Protein AF-A0A819J9N9-F1 (afdb_monomer)

Foldseek 3Di:
DLPDPPQQADEAADLPQVVCVVVPPPPHVRYPYYDPDPVVVVVVVVVVVVVVVVVVVPPPDDDDVVNVVVVVVVVVVVPPDPPPPDD

Structure (mmCIF, N/CA/C/O backbone):
data_AF-A0A819J9N9-F1
#
_entry.id   AF-A0A819J9N9-F1
#
loop_
_atom_site.group_PDB
_atom_site.id
_atom_site.type_symbol
_atom_site.label_atom_id
_atom_site.label_alt_id
_atom_site.label_comp_id
_atom_site.label_asym_id
_atom_site.label_entity_id
_atom_site.label_seq_id
_atom_site.pdbx_PDB_ins_code
_atom_site.Cartn_x
_atom_site.Cartn_y
_atom_site.Cartn_z
_atom_site.occupancy
_atom_site.B_iso_or_equiv
_atom_site.auth_seq_id
_atom_site.auth_comp_id
_atom_site.auth_asym_id
_atom_site.auth_atom_id
_atom_site.pdbx_PDB_model_num
ATOM 1 N N . MET A 1 1 ? -14.519 0.134 -6.231 1.00 60.81 1 MET A N 1
ATOM 2 C CA . MET A 1 1 ? -13.084 0.463 -6.059 1.00 60.81 1 MET A CA 1
ATOM 3 C C . MET A 1 1 ? -12.264 -0.790 -5.747 1.00 60.81 1 MET A C 1
ATOM 5 O O . MET A 1 1 ? -11.363 -1.058 -6.518 1.00 60.81 1 MET A O 1
ATOM 9 N N . HIS A 1 2 ? -12.618 -1.621 -4.753 1.00 69.00 2 HIS A N 1
ATOM 10 C CA . HIS A 1 2 ? -11.958 -2.925 -4.511 1.00 69.00 2 HIS A CA 1
ATOM 11 C C . HIS A 1 2 ? -12.112 -3.951 -5.660 1.00 69.00 2 HIS A C 1
ATOM 13 O O . HIS A 1 2 ? -11.232 -4.773 -5.877 1.00 69.00 2 HIS A O 1
ATOM 19 N N . ASP A 1 3 ? -13.191 -3.891 -6.441 1.00 76.38 3 ASP A N 1
ATOM 20 C CA . ASP A 1 3 ? -13.464 -4.855 -7.523 1.00 76.38 3 ASP A CA 1
ATOM 21 C C . ASP A 1 3 ? -12.556 -4.702 -8.767 1.00 76.38 3 ASP A C 1
ATOM 23 O O . ASP A 1 3 ? -12.528 -5.543 -9.656 1.00 76.38 3 ASP A O 1
ATOM 27 N N . LYS A 1 4 ? -11.732 -3.645 -8.842 1.00 82.94 4 LYS A N 1
ATOM 28 C CA . LYS A 1 4 ? -10.805 -3.476 -9.972 1.00 82.94 4 LYS A CA 1
ATOM 29 C C . LYS A 1 4 ? -9.673 -4.497 -9.900 1.00 82.94 4 LYS A C 1
ATOM 31 O O . LYS A 1 4 ? -8.872 -4.452 -8.966 1.00 82.94 4 LYS A O 1
ATOM 36 N N . SER A 1 5 ? -9.568 -5.377 -10.894 1.00 80.62 5 SER A N 1
ATOM 37 C CA . SER A 1 5 ? -8.512 -6.401 -10.991 1.00 80.62 5 SER A CA 1
ATOM 38 C C . SER A 1 5 ? -7.092 -5.822 -10.982 1.00 80.62 5 SER A C 1
ATOM 40 O O . SER A 1 5 ? -6.193 -6.442 -10.438 1.00 80.62 5 SER A O 1
ATOM 42 N N . GLN A 1 6 ? -6.914 -4.603 -11.498 1.00 82.94 6 GLN A N 1
ATOM 43 C CA . GLN A 1 6 ? -5.633 -3.881 -11.549 1.00 82.94 6 GLN A CA 1
ATOM 44 C C . GLN A 1 6 ? -5.116 -3.428 -10.173 1.00 82.94 6 GLN A C 1
ATOM 46 O O . GLN A 1 6 ? -3.982 -2.978 -10.057 1.00 82.94 6 GLN A O 1
ATOM 51 N N . ILE A 1 7 ? -5.951 -3.486 -9.132 1.00 83.31 7 ILE A N 1
ATOM 52 C CA . ILE A 1 7 ? -5.567 -3.075 -7.782 1.00 83.31 7 ILE A CA 1
ATOM 53 C C . ILE A 1 7 ? -5.099 -4.308 -7.017 1.00 83.31 7 ILE A C 1
ATOM 55 O O . ILE A 1 7 ? -5.909 -5.178 -6.690 1.00 83.31 7 ILE A O 1
ATOM 59 N N . TYR A 1 8 ? -3.805 -4.340 -6.710 1.00 83.31 8 TYR A N 1
ATOM 60 C CA . TYR A 1 8 ? -3.175 -5.389 -5.910 1.00 83.31 8 TYR A CA 1
ATOM 61 C C . TYR A 1 8 ? -3.437 -5.212 -4.406 1.00 83.31 8 TYR A C 1
ATOM 63 O O . TYR A 1 8 ? -3.810 -6.157 -3.713 1.00 83.31 8 TYR A O 1
ATOM 71 N N . ALA A 1 9 ? -3.289 -3.983 -3.905 1.00 86.94 9 ALA A N 1
ATOM 72 C CA . ALA A 1 9 ? -3.404 -3.667 -2.487 1.00 86.94 9 ALA A CA 1
ATOM 73 C C . ALA A 1 9 ? -3.978 -2.262 -2.253 1.00 86.94 9 ALA A C 1
ATOM 75 O O . ALA A 1 9 ? -3.788 -1.349 -3.055 1.00 86.94 9 ALA A O 1
ATOM 76 N N . ILE A 1 10 ? -4.687 -2.100 -1.138 1.00 87.62 10 ILE A N 1
ATOM 77 C CA . ILE A 1 10 ? -5.265 -0.848 -0.649 1.00 87.62 10 ILE A CA 1
ATOM 78 C C . ILE A 1 10 ? -4.786 -0.647 0.790 1.00 87.62 10 ILE A C 1
ATOM 80 O O . ILE A 1 10 ? -4.969 -1.522 1.638 1.00 87.62 10 ILE A O 1
ATOM 84 N N . TYR A 1 11 ? -4.214 0.523 1.060 1.00 89.19 11 TYR A N 1
ATOM 85 C CA . TYR A 1 11 ? -3.760 0.949 2.383 1.00 89.19 11 TYR A CA 1
ATOM 86 C C . TYR A 1 11 ? -4.579 2.166 2.790 1.00 89.19 11 TYR A C 1
ATOM 88 O O . TYR A 1 11 ? -4.784 3.076 1.985 1.00 89.19 11 TYR A O 1
A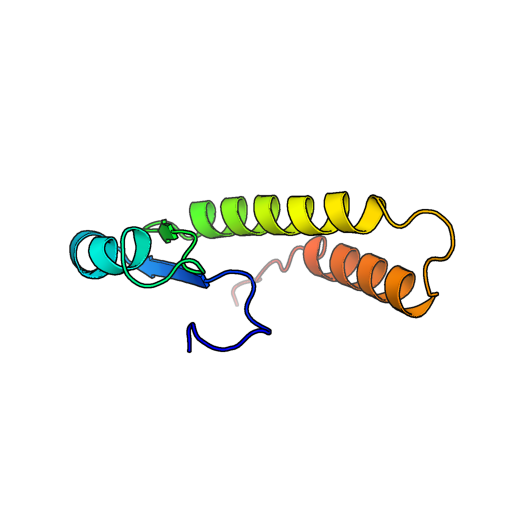TOM 96 N N . ILE A 1 12 ? -5.080 2.175 4.021 1.00 88.19 12 ILE A N 1
ATOM 97 C CA . ILE A 1 12 ? -5.967 3.235 4.504 1.00 88.19 12 ILE A CA 1
ATOM 98 C C . ILE A 1 12 ? -5.249 3.999 5.609 1.00 88.19 12 ILE A C 1
ATOM 100 O O . ILE A 1 12 ? -4.877 3.408 6.617 1.00 88.19 12 ILE A O 1
ATOM 104 N N . PHE A 1 13 ? -5.075 5.310 5.445 1.00 88.25 13 PHE A N 1
ATOM 105 C CA . PHE A 1 13 ? -4.567 6.175 6.508 1.00 88.25 13 PHE A CA 1
ATOM 106 C C . PHE A 1 13 ? -5.728 6.737 7.332 1.00 88.25 13 PHE A C 1
ATOM 108 O O . PHE A 1 13 ? -6.560 7.483 6.812 1.00 88.25 13 PHE A O 1
ATOM 115 N N . CYS A 1 14 ? -5.805 6.377 8.612 1.00 84.56 14 CYS A N 1
ATOM 116 C CA . CYS A 1 14 ? -6.791 6.918 9.536 1.00 84.56 14 CYS A CA 1
ATOM 117 C C . CYS A 1 14 ? -6.310 6.848 10.991 1.00 84.56 14 CYS A C 1
ATOM 119 O O . CYS A 1 14 ? -5.860 5.803 11.458 1.00 84.56 14 CYS A O 1
ATOM 121 N N . PHE A 1 15 ? -6.480 7.950 11.724 1.00 80.12 15 PHE A N 1
ATOM 122 C CA . PHE A 1 15 ? -6.235 8.003 13.168 1.00 80.12 15 PHE A CA 1
ATOM 123 C C . PHE A 1 15 ? -7.240 7.165 13.974 1.00 80.12 15 PHE A C 1
ATOM 125 O O . PHE A 1 15 ? -6.865 6.548 14.967 1.00 80.12 15 PHE A O 1
ATOM 132 N N . ASP A 1 16 ? -8.500 7.113 13.538 1.00 83.25 16 ASP A N 1
ATOM 133 C CA . ASP A 1 16 ? -9.574 6.356 14.187 1.00 83.25 16 ASP A CA 1
ATOM 134 C C . ASP A 1 16 ? -9.800 5.024 13.456 1.00 83.25 16 ASP A C 1
ATOM 136 O O . ASP A 1 16 ? -10.618 4.907 12.537 1.00 83.25 16 ASP A O 1
ATOM 140 N N . LYS A 1 17 ? -9.012 4.015 13.844 1.00 77.19 17 LYS A N 1
ATOM 141 C CA . LYS A 1 17 ? -9.003 2.692 13.201 1.00 77.19 17 LYS A CA 1
ATOM 142 C C . LYS A 1 17 ? -10.335 1.951 13.345 1.00 77.19 17 LYS A C 1
ATOM 144 O O . LYS A 1 17 ? -10.746 1.271 12.404 1.00 77.19 17 LYS A O 1
ATOM 149 N N . SER A 1 18 ? -11.044 2.142 14.459 1.00 78.00 18 SER A N 1
ATOM 150 C CA . SER A 1 18 ? -12.286 1.424 14.782 1.00 78.00 18 SER A CA 1
ATOM 151 C C . SER A 1 18 ? -13.386 1.610 13.738 1.00 78.00 18 SER A C 1
ATOM 153 O O . SER A 1 18 ? -14.210 0.721 13.536 1.00 78.00 18 SER A O 1
ATOM 155 N N . LYS A 1 19 ? -13.403 2.741 13.019 1.00 74.69 19 LYS A N 1
ATOM 156 C CA . LYS A 1 19 ? -14.381 2.974 11.941 1.00 74.69 19 LYS A CA 1
ATOM 157 C C . LYS A 1 19 ? -14.207 2.038 10.748 1.00 74.69 19 LYS A C 1
ATOM 159 O O . LYS A 1 19 ? -15.186 1.737 10.057 1.00 74.69 19 LYS A O 1
ATOM 164 N N . TYR A 1 20 ? -12.979 1.594 10.503 1.00 75.12 20 TYR A N 1
ATOM 165 C CA . TYR A 1 20 ? -12.601 0.923 9.266 1.00 75.12 20 TYR A CA 1
ATOM 166 C C . TYR A 1 20 ? -12.127 -0.512 9.473 1.00 75.12 20 TYR A C 1
ATOM 168 O O . TYR A 1 20 ? -12.026 -1.228 8.485 1.00 75.12 20 TYR A O 1
ATOM 176 N N . GLU A 1 21 ? -11.909 -0.973 10.709 1.00 73.69 21 GLU A N 1
ATOM 177 C CA . GLU A 1 21 ? -11.482 -2.355 11.002 1.00 73.69 21 GLU A CA 1
ATOM 178 C C . GLU A 1 21 ? -12.368 -3.422 10.334 1.00 73.69 21 GLU A C 1
ATOM 180 O O . GLU A 1 21 ? -11.865 -4.423 9.826 1.00 73.69 21 GLU A O 1
ATOM 185 N N . GLN A 1 22 ? -13.673 -3.158 10.221 1.00 74.62 22 GLN A N 1
ATOM 186 C CA . GLN A 1 22 ? -14.635 -3.989 9.481 1.00 74.62 22 GLN A CA 1
ATOM 187 C C . GLN A 1 22 ? -14.287 -4.202 7.990 1.00 74.62 22 GLN A C 1
ATOM 189 O O . GLN A 1 22 ? -14.745 -5.164 7.374 1.00 74.62 22 GLN A O 1
ATOM 194 N N . TRP A 1 23 ? -13.498 -3.317 7.373 1.00 73.75 23 TRP A N 1
ATOM 195 C CA . TRP A 1 23 ? -13.087 -3.427 5.967 1.00 73.75 23 TRP A CA 1
ATOM 196 C C . TRP A 1 23 ? -11.871 -4.333 5.777 1.00 73.75 23 TRP A C 1
ATOM 198 O O . TRP A 1 23 ? -11.724 -4.909 4.701 1.00 73.75 23 TRP A O 1
ATOM 208 N N . THR A 1 24 ? -11.043 -4.483 6.812 1.00 69.25 24 THR A N 1
ATOM 209 C CA . THR A 1 24 ? -9.850 -5.343 6.814 1.00 69.25 24 THR A CA 1
ATOM 210 C C . THR A 1 24 ? -10.181 -6.831 6.941 1.00 69.25 24 THR A C 1
ATOM 212 O O . THR A 1 24 ? -9.439 -7.648 6.409 1.00 69.25 24 THR A O 1
ATOM 215 N N . THR A 1 25 ? -11.275 -7.199 7.618 1.00 64.06 25 THR A N 1
ATOM 216 C CA . THR A 1 25 ? -11.458 -8.591 8.083 1.00 64.06 25 THR A CA 1
ATOM 217 C C . THR A 1 25 ? -12.479 -9.410 7.288 1.00 64.06 25 THR A C 1
ATOM 219 O O . THR A 1 25 ? -12.308 -10.618 7.176 1.00 64.06 25 THR A O 1
ATOM 222 N N . GLU A 1 26 ? -13.517 -8.803 6.699 1.00 65.81 26 GLU A N 1
ATOM 223 C CA . GLU A 1 26 ? -14.611 -9.597 6.094 1.00 65.81 26 GLU A CA 1
ATOM 224 C C . GLU A 1 26 ? -15.053 -9.167 4.694 1.00 65.81 26 GLU A C 1
ATOM 226 O O . GLU A 1 26 ? -15.589 -9.986 3.950 1.00 65.81 26 GLU A O 1
ATOM 231 N N . LYS A 1 27 ? -14.855 -7.902 4.300 1.00 70.94 27 LYS A N 1
ATOM 232 C CA . LYS A 1 27 ? -15.418 -7.401 3.036 1.00 70.94 27 LYS A CA 1
ATOM 233 C C . LYS A 1 27 ? -14.413 -7.304 1.901 1.00 70.94 27 LYS A C 1
ATOM 235 O O . LYS A 1 27 ? -14.762 -7.681 0.784 1.00 70.94 27 LYS A O 1
ATOM 240 N N . TRP A 1 28 ? -13.211 -6.774 2.130 1.00 81.62 28 TRP A N 1
ATOM 241 C CA . TRP A 1 28 ? -12.329 -6.367 1.032 1.00 81.62 28 TRP A CA 1
ATOM 242 C C . TRP A 1 28 ? -10.940 -7.011 1.143 1.00 81.62 28 TRP A C 1
ATOM 244 O O . TRP A 1 28 ? -10.060 -6.443 1.783 1.00 81.62 28 TRP A O 1
ATOM 254 N N . PRO A 1 29 ? -10.685 -8.134 0.441 1.00 79.56 29 PRO A N 1
ATOM 255 C CA . PRO A 1 29 ? -9.425 -8.882 0.559 1.00 79.56 29 PRO A CA 1
ATOM 256 C C . PRO A 1 29 ? -8.191 -8.102 0.076 1.00 79.56 29 PRO A C 1
ATOM 258 O O . PRO A 1 29 ? -7.061 -8.467 0.375 1.00 79.56 29 PRO A O 1
ATOM 261 N N . LYS A 1 30 ? -8.395 -7.012 -0.674 1.00 86.88 30 LYS A N 1
ATOM 262 C CA . LYS A 1 30 ? -7.322 -6.122 -1.138 1.00 86.88 30 LYS A CA 1
ATOM 263 C C . LYS A 1 30 ? -6.910 -5.084 -0.100 1.00 86.88 30 LYS A C 1
ATOM 265 O O . LYS A 1 30 ? -5.895 -4.424 -0.295 1.00 86.88 30 LYS A O 1
ATOM 270 N N . VAL A 1 31 ? -7.681 -4.891 0.970 1.00 87.44 31 VAL A N 1
ATOM 271 C CA . VAL A 1 31 ? -7.300 -3.970 2.044 1.00 87.44 31 VAL A CA 1
ATOM 272 C C . VAL A 1 31 ? -6.239 -4.656 2.895 1.00 87.44 31 VAL A C 1
ATOM 274 O O . VAL A 1 31 ? -6.540 -5.568 3.654 1.00 87.44 31 VAL A O 1
ATOM 277 N N . ARG A 1 32 ? -4.988 -4.216 2.751 1.00 83.50 32 ARG A N 1
ATOM 278 C CA . ARG A 1 32 ? -3.839 -4.784 3.474 1.00 83.50 32 ARG A CA 1
ATOM 279 C C . ARG A 1 32 ? -3.728 -4.247 4.899 1.00 83.50 32 ARG A C 1
ATOM 281 O O . ARG A 1 32 ? -3.103 -4.884 5.737 1.00 83.50 32 ARG A O 1
ATOM 288 N N . GLY A 1 33 ? -4.325 -3.090 5.186 1.00 83.69 33 GLY A N 1
ATOM 289 C CA . GLY A 1 33 ? -4.341 -2.553 6.541 1.00 83.69 33 GLY A CA 1
ATOM 290 C C . GLY A 1 33 ? -4.846 -1.122 6.659 1.00 83.69 33 GLY A C 1
ATOM 291 O O . GLY A 1 33 ? -4.964 -0.385 5.673 1.00 83.69 33 GLY A O 1
ATOM 292 N N . ILE A 1 34 ? -5.113 -0.742 7.909 1.00 87.06 34 ILE A N 1
ATOM 293 C CA . ILE A 1 34 ? -5.438 0.624 8.320 1.00 87.06 34 ILE A CA 1
ATOM 294 C C . ILE A 1 34 ? -4.338 1.118 9.252 1.00 87.06 34 ILE A C 1
ATOM 296 O O . ILE A 1 34 ? -4.017 0.505 10.274 1.00 87.06 34 ILE A O 1
ATOM 300 N N . PHE A 1 35 ? -3.773 2.261 8.905 1.00 88.38 35 PHE A N 1
ATOM 301 C CA . PHE A 1 35 ? -2.580 2.805 9.518 1.00 88.38 35 PHE A CA 1
ATOM 302 C C . PHE A 1 35 ? -2.890 4.179 10.094 1.00 88.38 35 PHE A C 1
ATOM 304 O O . PHE A 1 35 ? -3.495 5.014 9.433 1.00 88.38 35 PHE A O 1
ATOM 311 N N . ALA A 1 36 ? -2.453 4.413 11.327 1.00 87.62 36 ALA A N 1
ATOM 312 C CA . ALA A 1 36 ? -2.560 5.719 11.978 1.00 87.62 36 ALA A CA 1
ATOM 313 C C . ALA A 1 36 ? -1.270 6.543 11.844 1.00 87.62 36 ALA A C 1
ATOM 315 O O . ALA A 1 36 ? -1.250 7.713 12.206 1.00 87.62 36 ALA A O 1
ATOM 316 N N . ASN A 1 37 ? -0.201 5.936 11.318 1.00 87.56 37 ASN A N 1
ATOM 317 C CA . ASN A 1 37 ? 1.064 6.594 11.017 1.00 87.56 37 ASN A CA 1
ATOM 318 C C . ASN A 1 37 ? 1.422 6.358 9.539 1.00 87.56 37 ASN A C 1
ATOM 320 O O . ASN A 1 37 ? 1.271 5.242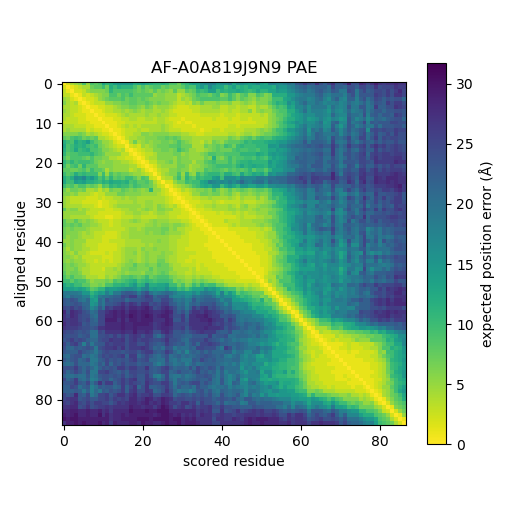 9.035 1.00 87.56 37 ASN A O 1
ATOM 324 N N . ILE A 1 38 ? 1.882 7.416 8.871 1.00 87.50 38 ILE A N 1
ATOM 325 C CA . ILE A 1 38 ? 2.393 7.390 7.503 1.00 87.50 38 ILE A CA 1
ATOM 326 C C . ILE A 1 38 ? 3.640 6.506 7.387 1.00 87.50 38 ILE A C 1
ATOM 328 O O . ILE A 1 38 ? 3.745 5.760 6.420 1.00 87.50 38 ILE A O 1
ATOM 332 N N . ASP A 1 39 ? 4.516 6.490 8.397 1.00 88.69 39 ASP A N 1
ATOM 333 C CA . ASP A 1 39 ? 5.736 5.671 8.373 1.00 88.69 39 ASP A CA 1
ATOM 334 C C . ASP A 1 39 ? 5.392 4.185 8.235 1.00 88.69 39 ASP A C 1
ATOM 336 O O . ASP A 1 39 ? 5.941 3.474 7.400 1.00 88.69 39 ASP A O 1
ATOM 340 N N . SER A 1 40 ? 4.377 3.731 8.976 1.00 87.25 40 SER A N 1
ATOM 341 C CA . SER A 1 40 ? 3.896 2.350 8.908 1.00 87.25 40 SER A CA 1
ATOM 342 C C . SER A 1 40 ? 3.279 1.996 7.548 1.00 87.25 40 SER A C 1
ATOM 344 O O . SER A 1 40 ? 3.327 0.833 7.140 1.00 87.25 40 SER A O 1
ATOM 346 N N . ILE A 1 41 ? 2.713 2.979 6.834 1.00 89.19 41 ILE A N 1
ATOM 347 C CA . ILE A 1 41 ? 2.267 2.799 5.444 1.00 89.19 41 ILE A CA 1
ATOM 348 C C . ILE A 1 41 ? 3.481 2.654 4.538 1.00 89.19 41 ILE A C 1
ATOM 350 O O . ILE A 1 41 ? 3.515 1.724 3.738 1.00 89.19 41 ILE A O 1
ATOM 354 N N . CYS A 1 42 ? 4.470 3.540 4.666 1.00 87.00 42 CYS A N 1
ATOM 355 C CA . CYS A 1 42 ? 5.694 3.501 3.872 1.00 87.00 42 CYS A CA 1
ATOM 356 C C . CYS A 1 42 ? 6.424 2.162 4.029 1.00 87.00 42 CYS A C 1
ATOM 358 O O . CYS A 1 42 ? 6.813 1.563 3.028 1.00 87.00 42 CYS A O 1
ATOM 360 N N . ASP A 1 43 ? 6.541 1.646 5.252 1.00 88.50 43 ASP A N 1
ATOM 361 C CA . ASP A 1 43 ? 7.151 0.339 5.513 1.00 88.50 43 ASP A CA 1
ATOM 362 C C . ASP A 1 43 ? 6.342 -0.807 4.897 1.00 88.50 43 ASP A C 1
ATOM 364 O O . ASP A 1 43 ? 6.906 -1.697 4.259 1.00 88.50 43 ASP A O 1
ATOM 368 N N . SER A 1 44 ? 5.012 -0.758 5.008 1.00 87.06 44 SER A N 1
ATOM 369 C CA . SER A 1 44 ? 4.139 -1.773 4.405 1.00 87.06 44 SER A CA 1
ATOM 370 C C . SER A 1 44 ? 4.172 -1.733 2.877 1.00 87.06 44 SER A C 1
ATOM 372 O O . SER A 1 44 ? 4.173 -2.779 2.231 1.00 87.06 44 SER A O 1
ATOM 374 N N . LEU A 1 45 ? 4.239 -0.537 2.285 1.00 87.00 45 LEU A N 1
ATOM 375 C CA . LEU A 1 45 ? 4.401 -0.350 0.845 1.00 87.00 45 LEU A CA 1
ATOM 376 C C . LEU A 1 45 ? 5.757 -0.869 0.372 1.00 87.00 45 LEU A C 1
ATOM 378 O O . LEU A 1 45 ? 5.807 -1.569 -0.634 1.00 87.00 45 LEU A O 1
ATOM 382 N N . ARG A 1 46 ? 6.843 -0.581 1.100 1.00 85.50 46 ARG A N 1
ATOM 383 C CA . ARG A 1 46 ? 8.186 -1.106 0.802 1.00 85.50 46 ARG A CA 1
ATOM 384 C C . ARG A 1 46 ? 8.214 -2.627 0.850 1.00 85.50 46 ARG A C 1
ATOM 386 O O . ARG A 1 46 ? 8.769 -3.249 -0.050 1.00 85.50 46 ARG A O 1
ATOM 393 N N . GLN A 1 47 ? 7.594 -3.222 1.866 1.00 85.44 47 GLN A N 1
ATOM 394 C CA . GLN A 1 47 ? 7.507 -4.674 1.991 1.00 85.44 47 GLN A CA 1
ATOM 395 C C . GLN A 1 47 ? 6.730 -5.286 0.820 1.00 85.44 47 GLN A C 1
ATOM 397 O O . GLN A 1 47 ? 7.207 -6.216 0.180 1.00 85.44 47 GLN A O 1
ATOM 402 N N . THR A 1 48 ? 5.577 -4.717 0.476 1.00 85.44 48 THR A N 1
ATOM 403 C CA . THR A 1 48 ? 4.784 -5.179 -0.667 1.00 85.44 48 THR A CA 1
ATOM 404 C C . THR A 1 48 ? 5.487 -4.969 -2.010 1.00 85.44 48 THR A C 1
ATOM 406 O O . THR A 1 48 ? 5.389 -5.822 -2.888 1.00 85.44 48 THR A O 1
ATOM 409 N N . ALA A 1 49 ? 6.223 -3.871 -2.182 1.00 81.31 49 ALA A N 1
ATOM 410 C CA . ALA A 1 49 ? 7.014 -3.636 -3.385 1.00 81.31 49 ALA A CA 1
ATOM 411 C C . ALA A 1 49 ? 8.109 -4.699 -3.561 1.00 81.31 49 ALA A C 1
ATOM 413 O O . ALA A 1 49 ? 8.308 -5.155 -4.683 1.00 81.31 49 ALA A O 1
ATOM 414 N N . ARG A 1 50 ? 8.753 -5.119 -2.462 1.00 80.69 50 ARG A N 1
ATOM 415 C CA . ARG A 1 50 ? 9.741 -6.210 -2.456 1.00 80.69 50 ARG A CA 1
ATOM 416 C C . ARG A 1 50 ? 9.115 -7.568 -2.759 1.00 80.69 50 ARG A C 1
ATOM 418 O O . ARG A 1 50 ? 9.673 -8.312 -3.546 1.00 80.69 50 ARG A O 1
ATOM 425 N N . GLU A 1 51 ? 7.948 -7.869 -2.188 1.00 75.81 51 GLU A N 1
ATOM 426 C CA . GLU A 1 51 ? 7.211 -9.108 -2.492 1.00 75.81 51 GLU A CA 1
ATOM 427 C C . GLU A 1 51 ? 6.863 -9.217 -3.983 1.00 75.81 51 GLU A C 1
ATOM 429 O O . GLU A 1 51 ? 6.972 -10.297 -4.552 1.00 75.81 51 GLU A O 1
ATOM 434 N N . CYS A 1 52 ? 6.486 -8.104 -4.622 1.00 67.00 52 CYS A N 1
ATOM 435 C CA . CYS A 1 52 ? 6.293 -8.059 -6.072 1.00 67.00 52 CYS A CA 1
ATOM 436 C C . CYS A 1 52 ? 7.593 -8.312 -6.846 1.00 67.00 52 CYS A C 1
ATOM 438 O O . CYS A 1 52 ? 7.566 -9.062 -7.814 1.00 67.00 52 CYS A O 1
ATOM 440 N N . ASP A 1 53 ? 8.711 -7.708 -6.431 1.00 63.00 53 ASP A N 1
ATOM 441 C CA . ASP A 1 53 ? 9.995 -7.883 -7.121 1.00 63.00 53 ASP A CA 1
ATOM 442 C C . ASP A 1 53 ? 10.526 -9.321 -6.988 1.00 63.00 53 ASP A C 1
ATOM 444 O O . ASP A 1 53 ? 1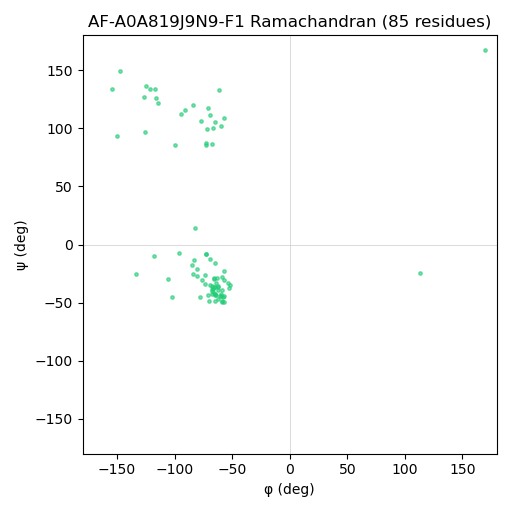1.037 -9.866 -7.961 1.00 63.00 53 ASP A O 1
ATOM 448 N N . ASP A 1 54 ? 10.365 -9.964 -5.826 1.00 55.44 54 ASP A N 1
ATOM 449 C CA . ASP A 1 54 ? 10.780 -11.359 -5.601 1.00 55.44 54 ASP A CA 1
ATOM 450 C C . ASP A 1 54 ? 9.920 -12.374 -6.383 1.00 55.44 54 ASP A C 1
ATOM 452 O O . ASP A 1 54 ? 10.442 -13.392 -6.853 1.00 55.44 54 ASP A O 1
ATOM 456 N N . ASP A 1 55 ? 8.617 -12.116 -6.562 1.00 53.59 55 ASP A N 1
ATOM 457 C CA . ASP A 1 55 ? 7.755 -12.961 -7.406 1.00 53.59 55 ASP A CA 1
ATOM 458 C C . ASP A 1 55 ? 8.032 -12.745 -8.907 1.00 53.59 55 ASP A C 1
ATOM 460 O O . ASP A 1 55 ? 8.015 -13.710 -9.676 1.00 53.59 55 ASP A O 1
ATOM 464 N N . ASP A 1 56 ? 8.385 -11.525 -9.328 1.00 48.91 56 ASP A N 1
ATOM 465 C CA . ASP A 1 56 ? 8.844 -11.250 -10.697 1.00 48.91 56 ASP A CA 1
ATOM 466 C C . ASP A 1 56 ? 10.271 -11.774 -10.960 1.00 48.91 56 ASP A C 1
ATOM 468 O O . ASP A 1 56 ? 10.607 -12.146 -12.087 1.00 48.91 56 ASP A O 1
ATOM 472 N N . MET A 1 57 ? 11.126 -11.912 -9.940 1.00 46.16 57 MET A N 1
ATOM 473 C CA . MET A 1 57 ? 12.458 -12.515 -10.112 1.00 46.16 57 MET A CA 1
ATOM 474 C C . MET A 1 57 ? 12.412 -14.038 -10.324 1.00 46.16 57 MET A C 1
ATOM 476 O O . MET A 1 57 ? 13.415 -14.643 -10.714 1.00 46.16 57 MET A O 1
ATOM 480 N N . LYS A 1 58 ? 11.240 -14.670 -10.159 1.00 47.28 58 LYS A N 1
ATOM 481 C CA . LYS A 1 58 ? 10.968 -16.040 -10.628 1.00 47.28 58 LYS A CA 1
ATOM 482 C C . LYS A 1 58 ? 10.593 -16.121 -12.112 1.00 47.28 58 LYS A C 1
ATOM 484 O O . LYS A 1 58 ? 10.161 -17.182 -12.568 1.00 47.28 58 LYS A O 1
ATOM 489 N N . ILE A 1 59 ? 10.811 -15.069 -12.904 1.00 50.97 59 ILE A N 1
ATOM 490 C CA . ILE A 1 59 ? 10.751 -15.155 -14.368 1.00 50.97 59 ILE A CA 1
ATOM 491 C C . ILE A 1 59 ? 11.991 -15.906 -14.874 1.00 50.97 59 ILE A C 1
ATOM 493 O O . ILE A 1 59 ? 13.026 -15.358 -15.255 1.00 50.97 59 ILE A O 1
ATOM 497 N N . THR A 1 60 ? 11.873 -17.229 -14.882 1.00 50.12 60 THR A N 1
ATOM 498 C CA . THR A 1 60 ? 12.767 -18.136 -15.591 1.00 50.12 60 THR A CA 1
ATOM 499 C C . THR A 1 60 ? 12.750 -17.827 -17.094 1.00 50.12 60 THR A C 1
ATOM 501 O O . THR A 1 60 ? 11.844 -18.247 -17.810 1.00 50.12 60 THR A O 1
ATOM 504 N N . GLY A 1 61 ? 13.782 -17.141 -17.588 1.00 54.03 61 GLY A N 1
ATOM 505 C CA . GLY A 1 61 ? 14.342 -17.403 -18.919 1.00 54.03 61 GLY A CA 1
ATOM 506 C C . GLY A 1 61 ? 14.193 -16.340 -20.010 1.00 54.03 61 GLY A C 1
ATOM 507 O O . GLY A 1 61 ? 15.039 -16.331 -20.900 1.00 54.03 61 GLY A O 1
ATOM 508 N N . GLN A 1 62 ? 13.204 -15.442 -19.982 1.00 56.69 62 GLN A N 1
ATOM 509 C CA . GLN A 1 62 ? 13.092 -14.347 -20.964 1.00 56.69 62 GLN A CA 1
ATOM 510 C C . GLN A 1 62 ? 12.405 -13.139 -20.331 1.00 56.69 62 GLN A C 1
ATOM 512 O O . GLN A 1 62 ? 11.182 -13.046 -20.312 1.00 56.69 62 GLN A O 1
ATOM 517 N N . ILE A 1 63 ? 13.200 -12.217 -19.795 1.00 62.25 63 ILE A N 1
ATOM 518 C CA . ILE A 1 63 ? 12.687 -10.934 -19.323 1.00 62.25 63 ILE A CA 1
ATOM 519 C C . ILE A 1 63 ? 12.602 -10.004 -20.534 1.00 62.25 63 ILE A C 1
ATOM 521 O O . ILE A 1 63 ? 13.605 -9.752 -21.206 1.00 62.25 63 ILE A O 1
ATOM 525 N N . GLU A 1 64 ? 11.399 -9.517 -20.838 1.00 69.00 64 GLU A N 1
ATOM 526 C CA . GLU A 1 64 ? 11.204 -8.511 -21.879 1.00 6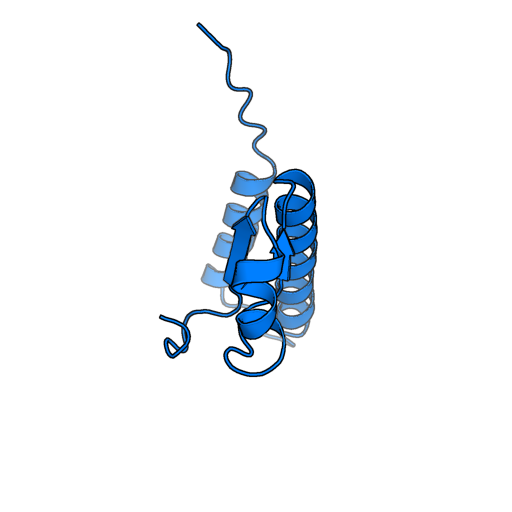9.00 64 GLU A CA 1
ATOM 527 C C . GLU A 1 64 ? 11.983 -7.236 -21.492 1.00 69.00 64 GLU A C 1
ATOM 529 O O . GLU A 1 64 ? 11.896 -6.797 -20.345 1.00 69.00 64 GLU A O 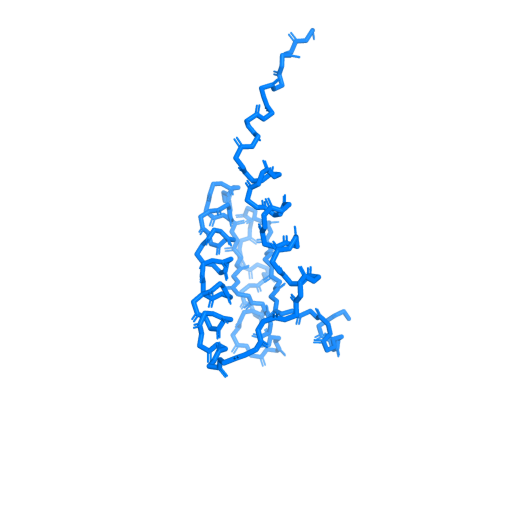1
ATOM 534 N N . PRO A 1 65 ? 12.758 -6.606 -22.394 1.00 72.44 65 PRO A N 1
ATOM 535 C CA . PRO A 1 65 ? 13.560 -5.428 -22.049 1.00 72.44 65 PRO A CA 1
ATOM 536 C C . PRO A 1 65 ? 12.754 -4.290 -21.400 1.00 72.44 65 PRO A C 1
ATOM 538 O O . PRO A 1 65 ? 13.256 -3.606 -20.512 1.00 72.44 65 PRO A O 1
ATOM 541 N N . SER A 1 66 ? 11.488 -4.128 -21.795 1.00 75.44 66 SER A N 1
ATOM 542 C CA . SER A 1 66 ? 10.507 -3.208 -21.195 1.00 75.44 66 SER A CA 1
ATOM 543 C C . SER A 1 66 ?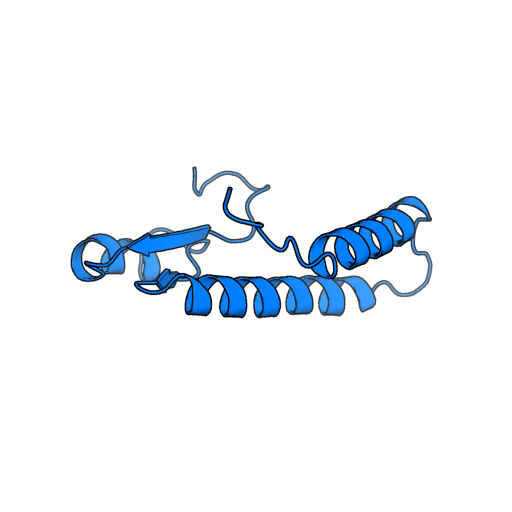 10.366 -3.390 -19.678 1.00 75.44 66 SER A C 1
ATOM 545 O O . SER A 1 66 ? 10.247 -2.408 -18.940 1.00 75.44 66 SER A O 1
ATOM 547 N N . PHE A 1 67 ? 10.428 -4.632 -19.204 1.00 78.19 67 PHE A N 1
ATOM 548 C CA . PHE A 1 67 ? 10.334 -4.982 -17.798 1.00 78.19 67 PHE A CA 1
ATOM 549 C C . PHE A 1 67 ? 11.595 -4.554 -17.036 1.00 78.19 67 PHE A C 1
ATOM 551 O O . PHE A 1 67 ? 11.490 -3.907 -15.995 1.00 78.19 67 PHE A O 1
ATOM 558 N N . MET A 1 68 ? 12.784 -4.788 -17.608 1.00 78.88 68 MET A N 1
ATOM 559 C CA . MET A 1 68 ? 14.052 -4.323 -17.023 1.00 78.88 68 MET A CA 1
ATOM 560 C C . MET A 1 68 ? 14.095 -2.797 -16.890 1.00 78.88 68 MET A C 1
ATOM 562 O O . MET A 1 68 ? 14.475 -2.280 -15.842 1.00 78.88 68 MET A O 1
ATOM 566 N N . TYR A 1 69 ? 13.660 -2.064 -17.921 1.00 79.69 69 TYR A N 1
ATOM 567 C CA . TYR A 1 69 ? 13.588 -0.601 -17.852 1.00 79.69 69 TYR A CA 1
ATOM 568 C C . TYR A 1 69 ? 12.579 -0.113 -16.813 1.00 79.69 69 TYR A C 1
ATOM 570 O O . TYR A 1 69 ? 12.834 0.885 -16.143 1.00 79.69 69 TYR A O 1
ATOM 578 N N . SER A 1 70 ? 11.455 -0.814 -16.651 1.00 83.44 70 SER A N 1
ATOM 579 C CA . SER A 1 70 ? 10.448 -0.465 -15.643 1.00 83.44 70 SER A CA 1
ATOM 580 C C . SER A 1 70 ? 10.971 -0.679 -14.223 1.00 83.44 70 SER A C 1
ATOM 582 O O . SER A 1 70 ? 10.746 0.169 -13.360 1.00 83.44 70 SER A O 1
ATOM 584 N N . MET A 1 71 ? 11.712 -1.765 -13.995 1.00 77.75 71 MET A N 1
ATOM 585 C CA . MET A 1 71 ? 12.348 -2.065 -12.711 1.00 77.75 71 MET A CA 1
ATOM 586 C C . MET A 1 71 ? 13.420 -1.022 -12.367 1.00 77.75 71 MET A C 1
ATOM 588 O O . MET A 1 71 ? 13.348 -0.407 -11.307 1.00 77.75 71 MET A O 1
ATOM 592 N N . LEU A 1 72 ? 14.312 -0.714 -13.316 1.00 81.75 72 LEU A N 1
ATOM 593 C CA . LEU A 1 72 ? 15.318 0.346 -13.172 1.00 81.75 72 LEU A CA 1
ATOM 594 C C . LEU A 1 72 ? 14.682 1.715 -12.892 1.00 81.75 72 LEU A C 1
ATOM 596 O O . LEU A 1 72 ? 15.128 2.448 -12.014 1.00 81.75 72 LEU A O 1
ATOM 600 N N . PHE A 1 73 ? 13.624 2.076 -13.622 1.00 85.88 73 PHE A N 1
ATOM 601 C CA . PHE A 1 73 ? 12.935 3.349 -13.418 1.00 85.88 73 PHE A CA 1
ATOM 602 C C . PHE A 1 73 ? 12.259 3.420 -12.043 1.00 85.88 73 PHE A C 1
ATOM 604 O O . PHE A 1 73 ? 12.348 4.448 -11.372 1.00 85.88 73 PHE A O 1
ATOM 611 N N . LYS A 1 74 ? 11.617 2.330 -11.602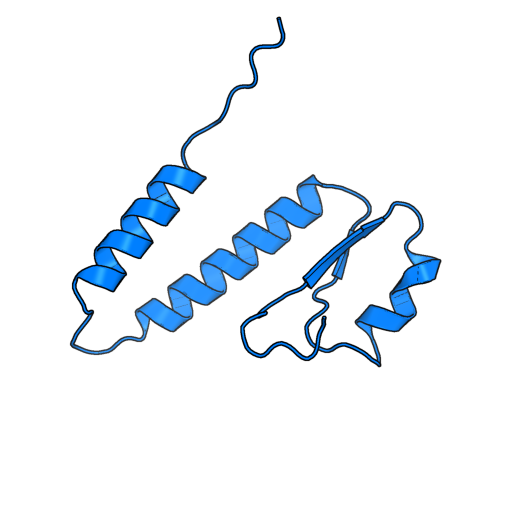 1.00 82.44 74 LYS A N 1
ATOM 612 C CA . LYS A 1 74 ? 11.038 2.213 -10.257 1.00 82.44 74 LYS A CA 1
ATOM 613 C C . LYS A 1 74 ? 12.109 2.399 -9.181 1.00 82.44 74 LYS A C 1
ATOM 615 O O . LYS A 1 74 ? 11.879 3.178 -8.261 1.00 82.44 74 LYS A O 1
ATOM 620 N N . GLU A 1 75 ? 13.248 1.717 -9.290 1.00 82.00 75 GLU A N 1
ATOM 621 C CA . GLU A 1 75 ? 14.354 1.843 -8.331 1.00 82.00 75 GLU A CA 1
ATOM 622 C C . GLU A 1 75 ? 14.852 3.285 -8.244 1.00 82.00 75 GLU A C 1
ATOM 624 O O . GLU A 1 75 ? 14.876 3.853 -7.156 1.00 82.00 75 GLU A O 1
ATOM 629 N N . ILE A 1 76 ? 15.121 3.920 -9.389 1.00 85.06 76 ILE A N 1
ATOM 630 C CA . ILE A 1 76 ? 15.558 5.321 -9.443 1.00 85.06 76 ILE A CA 1
ATOM 631 C C . ILE A 1 76 ? 14.532 6.238 -8.767 1.00 85.06 76 ILE A C 1
ATOM 633 O O . ILE A 1 76 ? 14.895 7.049 -7.922 1.00 85.06 76 ILE A O 1
ATOM 637 N N . VAL A 1 77 ? 13.243 6.114 -9.098 1.00 81.19 77 VAL A N 1
ATOM 638 C CA . VAL A 1 77 ? 12.191 6.960 -8.508 1.00 81.19 77 VAL A CA 1
ATOM 639 C C . VAL A 1 77 ? 12.071 6.760 -6.995 1.00 81.19 77 VAL A C 1
ATOM 641 O O . VAL A 1 77 ? 11.792 7.723 -6.282 1.00 81.19 77 VAL A O 1
ATOM 644 N N . LEU A 1 78 ? 12.274 5.538 -6.498 1.00 76.31 78 LEU A N 1
ATOM 645 C CA . LEU A 1 78 ? 12.180 5.217 -5.071 1.00 76.31 78 LEU A CA 1
ATOM 646 C C . LEU A 1 78 ? 13.437 5.592 -4.273 1.00 76.31 78 LEU A C 1
ATOM 648 O O . LEU A 1 78 ? 13.324 5.837 -3.071 1.00 76.31 78 LEU A O 1
ATOM 652 N N . GLU A 1 79 ? 14.607 5.633 -4.910 1.00 80.50 79 GLU A N 1
ATOM 653 C CA . GLU A 1 79 ? 15.868 6.073 -4.298 1.00 80.50 79 GLU A CA 1
ATOM 654 C C . GLU A 1 79 ? 16.062 7.591 -4.332 1.00 80.50 79 GLU A C 1
ATOM 656 O O . GLU A 1 79 ? 16.869 8.125 -3.567 1.00 80.50 79 GLU A O 1
ATOM 661 N N . ILE A 1 80 ? 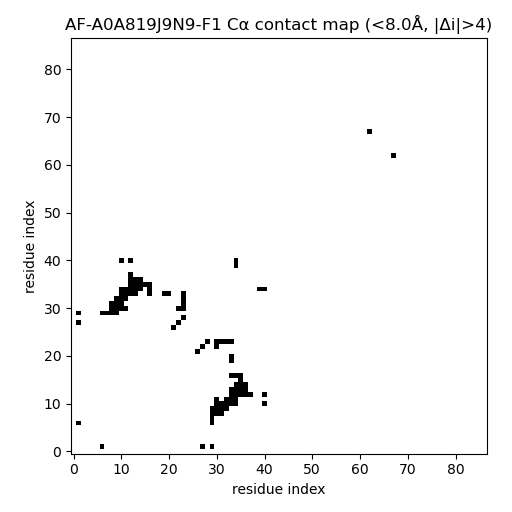15.317 8.314 -5.175 1.00 84.25 80 ILE A N 1
ATOM 662 C CA . ILE A 1 80 ? 15.315 9.776 -5.131 1.00 84.25 80 ILE A CA 1
ATOM 663 C C . ILE A 1 80 ? 14.715 10.225 -3.792 1.00 84.25 80 ILE A C 1
ATOM 665 O O . ILE A 1 80 ? 13.503 10.201 -3.564 1.00 84.25 80 ILE A O 1
ATOM 669 N N . HIS A 1 81 ? 15.590 10.684 -2.900 1.00 68.94 81 HIS A N 1
ATOM 670 C CA . HIS A 1 81 ? 15.211 11.435 -1.715 1.00 68.94 81 HIS A CA 1
ATOM 671 C C . HIS A 1 81 ? 14.760 12.830 -2.148 1.00 68.94 81 HIS A C 1
ATOM 673 O O . HIS A 1 81 ? 15.571 13.708 -2.432 1.00 68.94 81 HIS A O 1
ATOM 679 N N . PHE A 1 82 ? 13.445 13.029 -2.230 1.00 66.75 82 PHE A N 1
ATOM 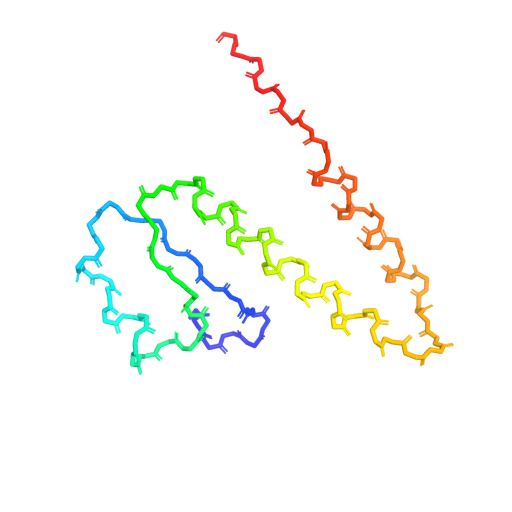680 C CA . PHE A 1 82 ? 12.876 14.365 -2.354 1.00 66.75 82 PHE A CA 1
ATOM 681 C C . PHE A 1 82 ? 13.009 15.075 -1.008 1.00 66.75 82 PHE A C 1
ATOM 683 O O . PHE A 1 82 ? 12.098 15.037 -0.177 1.00 66.75 82 PHE A O 1
ATOM 690 N N . ASP A 1 83 ? 14.153 15.717 -0.799 1.00 68.69 83 ASP A N 1
ATOM 691 C CA . ASP A 1 83 ? 14.292 16.715 0.249 1.00 68.69 83 ASP A CA 1
ATOM 692 C C . ASP A 1 83 ? 13.400 17.898 -0.135 1.00 68.69 83 ASP A C 1
ATOM 694 O O . ASP A 1 83 ? 13.714 18.705 -1.009 1.00 68.69 83 ASP A O 1
ATOM 698 N N . LEU A 1 84 ? 12.219 17.956 0.484 1.00 62.47 84 LEU A N 1
ATOM 699 C CA . LEU A 1 84 ? 11.376 19.143 0.464 1.00 62.47 84 LEU A CA 1
ATOM 700 C C . LEU A 1 84 ? 12.109 20.227 1.257 1.00 62.47 84 LEU A C 1
ATOM 702 O O . LEU A 1 84 ? 11.890 20.382 2.462 1.00 62.47 84 LEU A O 1
ATOM 706 N N . GLU A 1 85 ? 12.992 20.964 0.587 1.00 61.16 85 GLU A N 1
ATOM 707 C CA . GLU A 1 85 ? 13.445 22.255 1.086 1.00 61.16 85 GLU A CA 1
ATOM 708 C C . GLU A 1 85 ? 12.198 23.131 1.271 1.00 61.16 85 GLU A C 1
ATOM 710 O O . GLU A 1 85 ? 11.504 23.498 0.322 1.00 61.16 85 GLU A O 1
ATOM 715 N N . LYS A 1 86 ? 11.852 23.369 2.540 1.00 51.06 86 LYS A N 1
ATOM 716 C CA . LYS A 1 86 ? 10.838 24.340 2.942 1.00 51.06 86 LYS A CA 1
ATOM 717 C C . LYS A 1 86 ? 11.392 25.732 2.649 1.00 51.06 86 LYS A C 1
ATOM 719 O O . LYS A 1 86 ? 12.326 26.150 3.330 1.00 51.06 86 LYS A O 1
ATOM 724 N N . GLU A 1 87 ? 10.807 26.412 1.669 1.00 50.00 87 GLU A N 1
ATOM 725 C CA . GLU A 1 87 ? 10.874 27.876 1.549 1.00 50.00 87 GLU A CA 1
ATOM 726 C C . GLU A 1 87 ? 9.958 28.540 2.591 1.00 50.00 87 GLU A C 1
ATOM 728 O O . GLU A 1 87 ? 8.829 28.028 2.804 1.00 50.00 87 GLU A O 1
#

Solvent-accessible surface area (backbone atoms only — not comparable to full-atom values): 5516 Å² total; per-residue (Å²): 121,87,82,43,83,89,56,76,68,40,76,42,82,38,82,67,50,83,84,50,52,69,42,55,77,78,74,36,92,40,35,77,44,76,30,69,46,69,66,63,46,53,52,51,49,51,53,51,53,48,55,52,49,58,61,57,68,64,61,84,86,75,80,57,68,70,55,56,53,49,52,53,50,50,50,52,63,71,67,56,78,81,76,78,78,81,129

Secondary structure (DSSP, 8-state):
-TT-TT---EEEE-S-GGGTHHIIIII-TTEEEEESSHHHHHHHHHHHHHHHHHHHTT--S---HHHHHHHHHHHHHHH--------

Nearest PDB structures (foldseek):
  1yo6-assembly2_D  TM=4.982E-01  e=4.897E+00  Caenorhabditis elegans
  6ybw-assembly1_M  TM=4.132E-01  e=4.897E+00  Homo sapiens
  3mgc-assembly1_B  TM=2.297E-01  e=9.291E+00  uncultured soil bacterium
  1i6v-assembly1_D  TM=2.213E-01  e=6.990E+00  Thermus aquaticus

Sequence (87 aa):
MHDKSQIYAIYIFCFDKSKYEQWTTEKWPKVRGIFANIDSICDSLRQTARECDDDDMKITGQIEPSFMYSMLFKEIVLEIHFDLEKE

pLDDT: mean 75.78, std 11.99, range [46.16, 89.19]

Radius of gyration: 16.47 Å; Cα contacts (8 Å, |Δi|>4): 52; chains: 1; bounding box: 31×46×37 Å

Mean predicted aligned error: 13.78 Å